Protein AF-A0A3R6KVC3-F1 (afdb_monomer_lite)

Sequence (133 aa):
MIYKNIAFQAAPFFYNLSFDDRITLVGGDSGTGKTVLYEILEDLKLTDEYHAIKLFNYKSENILEDLKKCRNSFVVIDNADILITNDIRKFINFEFSNQYMLFLRNCDGLNVSDKSFKVLKLKDNKITLEEEV

Secondary structure (DSSP, 8-state):
---SEEEEEETTEEEEEE-SSSEEEE---TTSSHHHHHHHHHHHTTSTTTTTEEEE-TT-SSHHHHHHH--S-EEEETTHHHH--HHHHHHHHH--S-EEEE--S--TT----GGGEEEEEEETTEEEEEE--

Foldseek 3Di:
DLDQWDWDDDPPATEIEGADDLAAEAEDDPPLCPVVVLVVLVVVCVDPSQVLEDEEEPVDDPVLVVLVVRFQHEYEYEPCQPVADLSNQVCSQPVRRHGYYYHDDDCPSHPDDQRRYWYWDDDPRYTYTDGDD

Structure (mmCIF, N/CA/C/O backbone):
data_AF-A0A3R6KVC3-F1
#
_entry.id   AF-A0A3R6KVC3-F1
#
loop_
_atom_site.group_PDB
_atom_site.id
_atom_site.type_symbol
_atom_site.label_atom_id
_atom_site.label_alt_id
_atom_site.label_comp_id
_atom_site.label_asym_id
_atom_site.label_entity_id
_atom_site.label_seq_id
_atom_site.pdbx_PDB_ins_code
_atom_site.Cartn_x
_atom_site.Cartn_y
_atom_site.Cartn_z
_atom_site.occupancy
_atom_site.B_iso_or_equiv
_atom_site.auth_seq_id
_atom_site.auth_comp_id
_atom_site.auth_asym_id
_atom_site.auth_atom_id
_atom_site.pdbx_PDB_model_num
ATOM 1 N N . MET A 1 1 ? -11.306 -6.203 2.198 1.00 91.44 1 MET A N 1
ATOM 2 C CA . MET A 1 1 ? -10.335 -5.526 1.313 1.00 91.44 1 MET A CA 1
ATOM 3 C C . MET A 1 1 ? -11.086 -4.542 0.447 1.00 91.44 1 MET A C 1
ATOM 5 O O . MET A 1 1 ? -12.176 -4.888 0.008 1.00 91.44 1 MET A O 1
ATOM 9 N N . ILE A 1 2 ? -10.513 -3.360 0.239 1.00 98.12 2 ILE A N 1
ATOM 10 C CA . ILE A 1 2 ? -11.041 -2.315 -0.644 1.00 98.12 2 ILE A CA 1
ATOM 11 C C . ILE A 1 2 ? -10.731 -2.682 -2.096 1.00 98.12 2 ILE A C 1
ATOM 13 O O . ILE A 1 2 ? -11.646 -2.820 -2.900 1.00 98.12 2 ILE A O 1
ATOM 17 N N . TYR A 1 3 ? -9.466 -2.988 -2.388 1.00 98.25 3 TYR A N 1
ATOM 18 C CA . TYR A 1 3 ? -9.030 -3.508 -3.679 1.00 98.25 3 TYR A CA 1
ATOM 19 C C . TYR A 1 3 ? -8.393 -4.882 -3.496 1.00 98.25 3 TYR A C 1
ATOM 21 O O . TYR A 1 3 ? -7.429 -5.042 -2.749 1.00 98.25 3 TYR A O 1
ATOM 29 N N . LYS A 1 4 ? -8.926 -5.888 -4.197 1.00 97.81 4 LYS A N 1
ATOM 30 C CA . LYS A 1 4 ? -8.233 -7.180 -4.357 1.00 97.81 4 LYS A CA 1
ATOM 31 C C . LYS A 1 4 ? -7.096 -7.083 -5.374 1.00 97.81 4 LYS A C 1
ATOM 33 O O . LYS A 1 4 ? -6.110 -7.803 -5.268 1.00 97.81 4 LYS A O 1
ATOM 38 N N . ASN A 1 5 ? -7.255 -6.203 -6.358 1.00 98.12 5 ASN A N 1
ATOM 39 C CA . ASN A 1 5 ? -6.290 -5.956 -7.414 1.00 98.12 5 ASN A CA 1
ATOM 40 C C . ASN A 1 5 ? -6.380 -4.493 -7.856 1.00 98.12 5 ASN A C 1
ATOM 42 O O . ASN A 1 5 ? -7.485 -3.964 -7.950 1.00 98.12 5 ASN A O 1
ATOM 46 N N . ILE A 1 6 ? -5.238 -3.875 -8.147 1.00 98.31 6 ILE A N 1
ATOM 47 C CA . ILE A 1 6 ? -5.140 -2.587 -8.840 1.00 98.31 6 ILE A CA 1
ATOM 48 C C . ILE A 1 6 ? -4.354 -2.839 -10.125 1.00 98.31 6 ILE A C 1
ATOM 50 O O . ILE A 1 6 ? -3.206 -3.286 -10.069 1.00 98.31 6 ILE A O 1
ATOM 54 N N . ALA A 1 7 ? -4.972 -2.580 -11.277 1.00 98.00 7 ALA A N 1
ATOM 55 C CA . ALA A 1 7 ? -4.346 -2.795 -12.575 1.00 98.00 7 ALA A CA 1
ATOM 56 C C . ALA A 1 7 ? -4.513 -1.577 -13.476 1.00 98.00 7 ALA A C 1
ATOM 58 O O . ALA A 1 7 ? -5.621 -1.087 -13.670 1.00 98.00 7 ALA A O 1
ATOM 59 N N . PHE A 1 8 ? -3.406 -1.094 -14.034 1.00 97.50 8 PHE A N 1
ATOM 60 C CA . PHE A 1 8 ? -3.398 0.111 -14.857 1.00 97.50 8 PHE A CA 1
ATOM 61 C C . PHE A 1 8 ? -2.192 0.144 -15.796 1.00 97.50 8 PHE A C 1
ATOM 63 O O . PHE A 1 8 ? -1.166 -0.501 -15.566 1.00 97.50 8 PHE A O 1
ATOM 70 N N . GLN A 1 9 ? -2.318 0.931 -16.861 1.00 97.00 9 GLN A N 1
ATOM 71 C CA . GLN A 1 9 ? -1.245 1.174 -17.817 1.00 97.00 9 GLN A CA 1
ATOM 72 C C . GLN A 1 9 ? -0.521 2.480 -17.473 1.00 97.00 9 GLN A C 1
ATOM 74 O O . GLN A 1 9 ? -1.143 3.535 -17.414 1.00 97.00 9 GLN A O 1
ATOM 79 N N . ALA A 1 10 ? 0.800 2.413 -17.329 1.00 94.50 10 ALA A N 1
ATOM 80 C CA . ALA A 1 10 ? 1.695 3.563 -17.239 1.00 94.50 10 ALA A CA 1
ATOM 81 C C . ALA A 1 10 ? 2.853 3.334 -18.219 1.00 94.50 10 ALA A C 1
ATOM 83 O O . ALA A 1 10 ? 3.876 2.742 -17.876 1.00 94.50 10 ALA A O 1
ATOM 84 N N . ALA A 1 11 ? 2.635 3.709 -19.485 1.00 93.25 11 ALA A N 1
ATOM 85 C CA . ALA A 1 11 ? 3.488 3.317 -20.606 1.00 93.25 11 ALA A CA 1
ATOM 86 C C . ALA A 1 11 ? 4.987 3.606 -20.353 1.00 93.25 11 ALA A C 1
ATOM 88 O O . ALA A 1 11 ? 5.325 4.703 -19.911 1.00 93.25 11 ALA A O 1
ATOM 89 N N . PRO A 1 12 ? 5.890 2.648 -20.648 1.00 94.88 12 PRO A N 1
ATOM 90 C CA . PRO A 1 12 ? 5.646 1.375 -21.339 1.00 94.88 12 PRO A CA 1
ATOM 91 C C . PRO A 1 12 ? 5.155 0.237 -20.426 1.00 94.88 12 PRO A C 1
ATOM 93 O O . PRO A 1 12 ? 4.929 -0.869 -20.913 1.00 94.88 12 PRO A O 1
ATOM 96 N N . PHE A 1 13 ? 4.989 0.483 -19.127 1.00 97.06 13 PHE A N 1
ATOM 97 C CA . PHE A 1 13 ? 4.726 -0.552 -18.135 1.00 97.06 13 PHE A CA 1
ATOM 98 C C . PHE A 1 13 ? 3.237 -0.792 -17.888 1.00 97.06 13 PHE A C 1
ATOM 100 O O . PHE A 1 13 ? 2.419 0.129 -17.880 1.00 97.06 13 PHE A O 1
ATOM 107 N N . PHE A 1 14 ? 2.895 -2.047 -17.626 1.00 97.94 14 PHE A N 1
ATOM 108 C CA . PHE A 1 14 ? 1.586 -2.440 -17.121 1.00 97.94 14 PHE A CA 1
ATOM 109 C C . PHE A 1 14 ? 1.715 -2.870 -15.661 1.00 97.94 14 PHE A C 1
ATOM 111 O O . PHE A 1 14 ? 2.448 -3.808 -15.353 1.00 97.94 14 PHE A O 1
ATOM 118 N N . TYR A 1 15 ? 1.000 -2.208 -14.760 1.00 98.31 15 TYR A N 1
ATOM 119 C CA . TYR A 1 15 ? 0.970 -2.563 -13.346 1.00 98.31 15 TYR A CA 1
ATOM 120 C C . TYR A 1 15 ? -0.198 -3.510 -13.083 1.00 98.31 15 TYR A C 1
ATOM 122 O O . TYR A 1 15 ? -1.312 -3.272 -13.542 1.00 98.31 15 TYR A O 1
ATOM 130 N N . ASN A 1 16 ? 0.051 -4.579 -12.330 1.00 98.31 16 ASN A N 1
ATOM 131 C CA . ASN A 1 16 ? -0.973 -5.511 -11.869 1.00 98.31 16 ASN A CA 1
ATOM 132 C C . ASN A 1 16 ? -0.646 -5.957 -10.442 1.00 98.31 16 ASN A C 1
ATOM 134 O O . ASN A 1 16 ? 0.087 -6.926 -10.228 1.00 98.31 16 ASN A O 1
ATOM 138 N N . LEU A 1 17 ? -1.158 -5.196 -9.482 1.00 98.38 17 LEU A N 1
ATOM 139 C CA . LEU A 1 17 ? -0.846 -5.306 -8.065 1.00 98.38 17 LEU A CA 1
ATOM 140 C C . LEU A 1 17 ? -1.977 -6.060 -7.371 1.00 98.38 17 LEU A C 1
ATOM 142 O O . LEU A 1 17 ? -3.069 -5.519 -7.207 1.00 98.38 17 LEU A O 1
ATOM 146 N N . SER A 1 18 ? -1.719 -7.304 -6.978 1.00 98.06 18 SER A N 1
ATOM 147 C CA . SER A 1 18 ? -2.688 -8.142 -6.271 1.00 98.06 18 SER A CA 1
ATOM 148 C C . SER A 1 18 ? -2.372 -8.188 -4.778 1.00 98.06 18 SER A C 1
ATOM 150 O O . SER A 1 18 ? -1.205 -8.229 -4.387 1.00 98.06 18 SER A O 1
ATOM 152 N N . PHE A 1 19 ? -3.420 -8.179 -3.956 1.00 98.12 19 PHE A N 1
ATOM 153 C CA . PHE A 1 19 ? -3.314 -8.126 -2.501 1.00 98.12 19 PHE A CA 1
ATOM 154 C C . PHE A 1 19 ? -4.003 -9.339 -1.878 1.00 98.12 19 PHE A C 1
ATOM 156 O O . PHE A 1 19 ? -5.156 -9.634 -2.198 1.00 98.12 19 PHE A O 1
ATOM 163 N N . ASP A 1 20 ? -3.301 -10.014 -0.972 1.00 97.06 20 ASP A N 1
ATOM 164 C CA . ASP A 1 20 ? -3.824 -11.169 -0.234 1.00 97.06 20 ASP A CA 1
ATOM 165 C C . ASP A 1 20 ? -4.348 -10.765 1.148 1.00 97.06 20 ASP A C 1
ATOM 167 O O . ASP A 1 20 ? -5.403 -11.230 1.585 1.00 97.06 20 ASP A O 1
ATOM 171 N N . ASP A 1 21 ? -3.640 -9.837 1.796 1.00 97.19 21 ASP A N 1
ATOM 172 C CA . ASP A 1 21 ? -3.926 -9.357 3.141 1.00 97.19 21 ASP A CA 1
ATOM 173 C C . ASP A 1 21 ? -4.370 -7.892 3.161 1.00 97.19 21 ASP A C 1
ATOM 175 O O . ASP A 1 21 ? -4.096 -7.088 2.267 1.00 97.19 21 ASP A O 1
ATOM 179 N N . ARG A 1 22 ? -5.042 -7.513 4.256 1.00 97.31 22 ARG A N 1
ATOM 180 C CA . ARG A 1 22 ? -5.438 -6.121 4.514 1.00 97.31 22 ARG A CA 1
ATOM 181 C C . ARG A 1 22 ? -4.230 -5.196 4.656 1.00 97.31 22 ARG A C 1
ATOM 183 O O . ARG A 1 22 ? -4.352 -4.024 4.322 1.00 97.31 22 ARG A O 1
ATOM 190 N N . ILE A 1 23 ? -3.116 -5.696 5.181 1.00 98.00 23 ILE A N 1
ATOM 191 C CA . ILE A 1 23 ? -1.862 -4.958 5.323 1.00 98.00 23 ILE A CA 1
ATOM 192 C C . ILE A 1 23 ? -0.868 -5.614 4.373 1.00 98.00 23 ILE A C 1
ATOM 194 O O . ILE A 1 23 ? -0.594 -6.799 4.494 1.00 98.00 23 ILE A O 1
ATOM 198 N N . THR A 1 24 ? -0.358 -4.854 3.414 1.00 97.94 24 THR A N 1
ATOM 199 C CA . THR A 1 24 ? 0.698 -5.288 2.499 1.00 97.94 24 THR A CA 1
ATOM 200 C C . THR A 1 24 ? 1.940 -4.456 2.767 1.00 97.94 24 THR A C 1
ATOM 202 O O . THR A 1 24 ? 1.888 -3.228 2.729 1.00 97.94 24 THR A O 1
ATOM 205 N N . LEU A 1 25 ? 3.049 -5.118 3.060 1.00 97.00 25 LEU A N 1
ATOM 206 C CA . LEU A 1 25 ? 4.352 -4.513 3.275 1.00 97.00 25 LEU A CA 1
ATOM 207 C C . LEU A 1 25 ? 5.155 -4.679 1.994 1.00 97.00 25 LEU A C 1
ATOM 209 O O . LEU A 1 25 ? 5.387 -5.803 1.558 1.00 97.00 25 LEU A O 1
ATOM 213 N N . VAL A 1 26 ? 5.541 -3.569 1.371 1.00 96.44 26 VAL A N 1
ATOM 214 C CA . VAL A 1 26 ? 6.335 -3.599 0.142 1.00 96.44 26 VAL A CA 1
ATOM 215 C C . VAL A 1 26 ? 7.782 -3.267 0.472 1.00 96.44 26 VAL A C 1
ATOM 217 O O . VAL A 1 26 ? 8.138 -2.101 0.667 1.00 96.44 26 VAL A O 1
ATOM 220 N N . GLY A 1 27 ? 8.598 -4.315 0.532 1.00 92.31 27 GLY A N 1
ATOM 221 C CA . GLY A 1 27 ? 10.017 -4.253 0.847 1.00 92.31 27 GLY A CA 1
ATOM 222 C C . GLY A 1 27 ? 10.909 -3.899 -0.350 1.00 92.31 27 GLY A C 1
ATOM 223 O O . GLY A 1 27 ? 10.515 -3.239 -1.322 1.00 92.31 27 GLY A O 1
ATOM 224 N N . GLY A 1 28 ? 12.164 -4.334 -0.273 1.00 86.56 28 GLY A N 1
ATOM 225 C CA . GLY A 1 28 ? 13.169 -4.186 -1.327 1.00 86.56 28 GLY A CA 1
ATOM 226 C C . GLY A 1 28 ? 14.071 -2.952 -1.219 1.00 86.56 28 GLY A C 1
ATOM 227 O O . GLY A 1 28 ? 13.809 -1.981 -0.494 1.00 86.56 28 GLY A O 1
ATOM 228 N N . ASP A 1 29 ? 15.151 -2.989 -1.992 1.00 83.88 29 ASP A N 1
ATOM 229 C CA . ASP A 1 29 ? 16.203 -1.976 -1.995 1.00 83.88 29 ASP A CA 1
ATOM 230 C C . ASP A 1 29 ? 15.744 -0.600 -2.502 1.00 83.88 29 ASP A C 1
ATOM 232 O O . ASP A 1 29 ? 14.602 -0.389 -2.933 1.00 83.88 29 ASP A O 1
ATOM 236 N N . SER A 1 30 ? 16.646 0.376 -2.400 1.00 78.31 30 SER A N 1
ATOM 237 C CA . SER A 1 30 ? 16.463 1.664 -3.066 1.00 78.31 30 SER A CA 1
ATOM 238 C C . SER A 1 30 ? 16.454 1.464 -4.585 1.00 78.31 30 SER A C 1
ATOM 240 O O . SER A 1 30 ? 17.161 0.606 -5.108 1.00 78.31 30 SER A O 1
ATOM 242 N N . GLY A 1 31 ? 15.646 2.248 -5.300 1.00 81.75 31 GLY A N 1
ATOM 243 C CA . GLY A 1 31 ? 15.578 2.189 -6.764 1.00 81.75 31 GLY A CA 1
ATOM 244 C C . GLY A 1 31 ? 14.692 1.082 -7.351 1.00 81.75 31 GLY A C 1
ATOM 245 O O . GLY A 1 31 ? 14.655 0.935 -8.566 1.00 81.75 31 GLY A O 1
ATOM 246 N N . THR A 1 32 ? 13.913 0.345 -6.551 1.00 88.44 32 THR A N 1
ATOM 247 C CA . THR A 1 32 ? 13.001 -0.707 -7.064 1.00 88.44 32 THR A CA 1
ATOM 248 C C . THR A 1 32 ? 11.676 -0.177 -7.639 1.00 88.44 32 THR A C 1
ATOM 250 O O . THR A 1 32 ? 10.745 -0.949 -7.847 1.00 88.44 32 THR A O 1
ATOM 253 N N . GLY A 1 33 ? 11.535 1.139 -7.835 1.00 91.44 33 GLY A N 1
ATOM 254 C CA . GLY A 1 33 ? 10.327 1.750 -8.412 1.00 91.44 33 GLY A CA 1
ATOM 255 C C . GLY A 1 33 ? 9.176 2.030 -7.435 1.00 91.44 33 GLY A C 1
ATOM 256 O O . GLY A 1 33 ? 8.097 2.409 -7.881 1.00 91.44 33 GLY A O 1
ATOM 257 N N . LYS A 1 34 ? 9.386 1.900 -6.115 1.00 93.62 34 LYS A N 1
ATOM 258 C CA . LYS A 1 34 ? 8.370 2.221 -5.088 1.00 93.62 34 LYS A CA 1
ATOM 259 C C . LYS A 1 34 ? 7.889 3.675 -5.173 1.00 93.62 34 LYS A C 1
ATOM 261 O O . LYS A 1 34 ? 6.690 3.914 -5.247 1.00 93.62 34 LYS A O 1
ATOM 266 N N . THR A 1 35 ? 8.814 4.634 -5.242 1.00 91.38 35 THR A N 1
ATOM 267 C CA . THR A 1 35 ? 8.481 6.064 -5.372 1.00 91.38 35 THR A CA 1
ATOM 268 C C . THR A 1 35 ? 7.703 6.354 -6.654 1.00 91.38 35 THR A C 1
ATOM 270 O O . THR A 1 35 ? 6.683 7.025 -6.598 1.00 91.38 35 THR A O 1
ATOM 273 N N . VAL A 1 36 ? 8.110 5.759 -7.780 1.00 94.00 36 VAL A N 1
ATOM 274 C CA . VAL A 1 36 ? 7.390 5.892 -9.059 1.00 94.00 36 VAL A CA 1
ATOM 275 C C . VAL A 1 36 ? 5.967 5.339 -8.945 1.00 94.00 36 VAL A C 1
ATOM 277 O O . VAL A 1 36 ? 5.022 5.969 -9.404 1.00 94.00 36 VAL A O 1
ATOM 280 N N . LEU A 1 37 ? 5.784 4.184 -8.292 1.00 96.88 37 LEU A N 1
ATOM 281 C CA . LEU A 1 37 ? 4.447 3.653 -8.028 1.00 96.88 37 LEU A CA 1
ATOM 282 C C . LEU A 1 37 ? 3.615 4.621 -7.171 1.00 96.88 37 LEU A C 1
ATOM 284 O O . LEU A 1 37 ? 2.454 4.849 -7.490 1.00 96.88 37 LEU A O 1
ATOM 288 N N . TYR A 1 38 ? 4.188 5.197 -6.111 1.00 96.62 38 TYR A N 1
ATOM 289 C CA . TYR A 1 38 ? 3.485 6.182 -5.282 1.00 96.62 38 TYR A CA 1
ATOM 290 C C . TYR A 1 38 ? 3.029 7.396 -6.098 1.00 96.62 38 TYR A C 1
ATOM 292 O O . TYR A 1 38 ? 1.875 7.797 -5.984 1.00 96.62 38 TYR A O 1
ATOM 300 N N . GLU A 1 39 ? 3.908 7.943 -6.940 1.00 95.19 39 GLU A N 1
ATOM 301 C CA . GLU A 1 39 ? 3.600 9.078 -7.816 1.00 95.19 39 GLU A CA 1
ATOM 302 C C . GLU A 1 39 ? 2.453 8.749 -8.778 1.00 95.19 39 GLU A C 1
ATOM 304 O O . GLU A 1 39 ? 1.498 9.511 -8.873 1.00 95.19 39 GLU A O 1
ATOM 309 N N . ILE A 1 40 ? 2.461 7.571 -9.412 1.00 96.94 40 ILE A N 1
ATOM 310 C CA . ILE A 1 40 ? 1.362 7.168 -10.303 1.00 96.94 40 ILE A CA 1
ATOM 311 C C . ILE A 1 40 ? 0.041 7.001 -9.533 1.00 96.94 40 ILE A C 1
ATOM 313 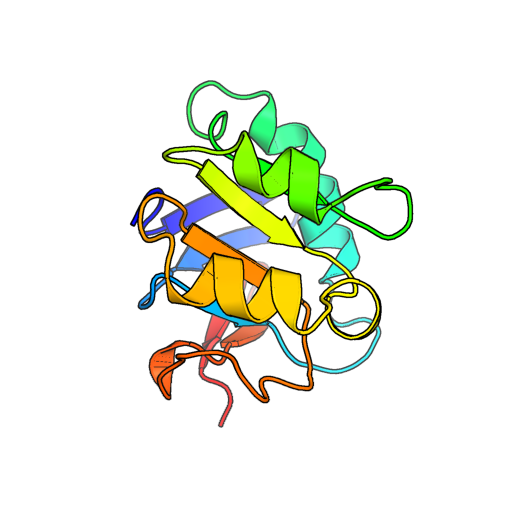O O . ILE A 1 40 ? -1.036 7.316 -10.045 1.00 96.94 40 ILE A O 1
ATOM 317 N N . LEU A 1 41 ? 0.091 6.538 -8.280 1.00 97.81 41 LEU A N 1
ATOM 318 C CA . LEU A 1 41 ? -1.104 6.448 -7.439 1.00 97.81 41 LEU A CA 1
ATOM 319 C C . LEU A 1 41 ? -1.689 7.834 -7.106 1.00 97.81 41 LEU A C 1
ATOM 321 O O . LEU A 1 41 ? -2.891 7.916 -6.830 1.00 97.81 41 LEU A O 1
ATOM 325 N N . GLU A 1 42 ? -0.893 8.916 -7.151 1.00 96.94 42 GLU A N 1
ATOM 326 C CA . GLU A 1 42 ? -1.399 10.290 -6.995 1.00 96.94 42 GLU A CA 1
ATOM 327 C C . GLU A 1 42 ? -2.344 10.695 -8.126 1.00 96.94 42 GLU A C 1
ATOM 329 O O . GLU A 1 42 ? -3.301 11.425 -7.863 1.00 96.94 42 GLU A O 1
ATOM 334 N N . ASP A 1 43 ? -2.127 10.178 -9.334 1.00 96.50 43 ASP A N 1
ATOM 335 C CA . ASP A 1 43 ? -3.023 10.385 -10.469 1.00 96.50 43 ASP A CA 1
ATOM 336 C C . ASP A 1 43 ? -4.200 9.406 -10.421 1.00 96.50 43 ASP A C 1
ATOM 338 O O . ASP A 1 43 ? -5.356 9.799 -10.592 1.00 96.50 43 ASP A O 1
ATOM 342 N N . LEU A 1 44 ? -3.941 8.126 -10.119 1.00 97.25 44 LEU A N 1
ATOM 343 C CA . LEU A 1 44 ? -4.989 7.100 -10.095 1.00 97.25 44 LEU A CA 1
ATOM 344 C C . LEU A 1 44 ? -6.092 7.413 -9.089 1.00 97.25 44 LEU A C 1
ATOM 346 O O . LEU A 1 44 ? -7.264 7.210 -9.402 1.00 97.25 44 LEU A O 1
ATOM 350 N N . LYS A 1 45 ? -5.758 7.962 -7.914 1.00 97.38 45 LYS A N 1
ATOM 351 C CA . LYS A 1 45 ? -6.764 8.333 -6.902 1.00 97.38 45 LYS A CA 1
ATOM 352 C C . LYS A 1 45 ? -7.778 9.381 -7.390 1.00 97.38 45 LYS A C 1
ATOM 354 O O . LYS A 1 45 ? -8.765 9.613 -6.700 1.00 97.38 45 LYS A O 1
ATOM 359 N N . LEU A 1 46 ? -7.523 10.056 -8.514 1.00 97.31 46 LEU A N 1
ATOM 360 C CA . LEU A 1 46 ? -8.442 11.028 -9.117 1.00 97.31 46 LEU A CA 1
ATOM 361 C C . LEU A 1 46 ? -9.494 10.367 -10.018 1.00 97.31 46 LEU A C 1
ATOM 363 O O . LEU A 1 46 ? -10.434 11.031 -10.446 1.00 97.31 46 LEU A O 1
ATOM 367 N N . THR A 1 47 ? -9.343 9.076 -10.315 1.00 96.75 47 THR A N 1
ATOM 368 C CA . THR A 1 47 ? -10.312 8.294 -11.091 1.00 96.75 47 THR A CA 1
ATOM 369 C C . THR A 1 47 ? -11.432 7.757 -10.202 1.00 96.75 47 THR A C 1
ATOM 371 O O . THR A 1 47 ? -11.210 7.457 -9.028 1.00 96.75 47 THR A O 1
ATOM 374 N N . ASP A 1 48 ? -12.620 7.552 -10.774 1.00 95.88 48 ASP A N 1
ATOM 375 C CA . ASP A 1 48 ? -13.754 6.958 -10.051 1.00 95.88 48 ASP A CA 1
ATOM 376 C C . ASP A 1 48 ? -13.448 5.539 -9.552 1.00 95.88 48 ASP A C 1
ATOM 378 O O . ASP A 1 48 ? -13.890 5.150 -8.472 1.00 95.88 48 ASP A O 1
ATOM 382 N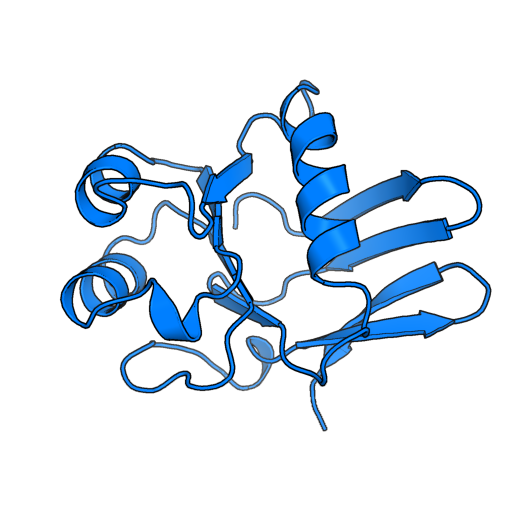 N . GLU A 1 49 ? -12.664 4.764 -10.303 1.00 97.06 49 GLU A N 1
ATOM 383 C CA . GLU A 1 49 ? -12.310 3.389 -9.936 1.00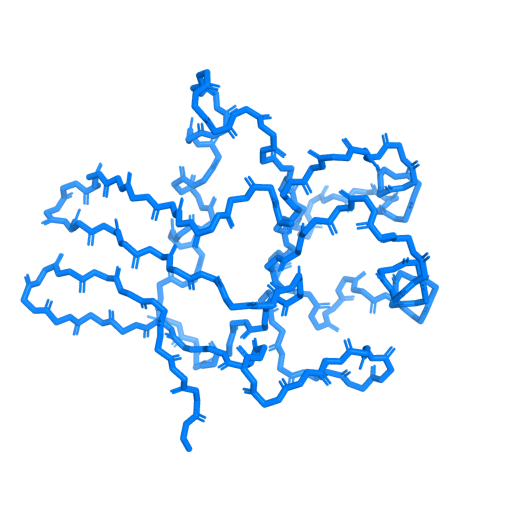 97.06 49 GLU A CA 1
ATOM 384 C C . GLU A 1 49 ? -11.417 3.341 -8.691 1.00 97.06 49 GLU A C 1
ATOM 386 O O . GLU A 1 49 ? -11.604 2.482 -7.830 1.00 97.06 49 GLU A O 1
ATOM 391 N N . TYR A 1 50 ? -10.486 4.293 -8.566 1.00 97.81 50 TYR A N 1
ATOM 392 C CA . TYR A 1 50 ? -9.452 4.273 -7.533 1.00 97.81 50 TYR A CA 1
ATOM 393 C C . TYR A 1 50 ? -9.566 5.407 -6.495 1.00 97.81 50 TYR A C 1
ATOM 395 O O . TYR A 1 50 ? -8.656 5.613 -5.690 1.00 97.81 50 TYR A O 1
ATOM 403 N N . HIS A 1 51 ? -10.704 6.105 -6.422 1.00 96.94 51 HIS A N 1
ATOM 404 C CA . HIS A 1 51 ? -10.924 7.258 -5.528 1.00 96.94 51 HIS A CA 1
ATOM 405 C C . HIS A 1 51 ? -10.761 6.968 -4.020 1.00 96.94 51 HIS A C 1
ATOM 407 O O . HIS A 1 51 ? -10.527 7.883 -3.219 1.00 96.94 51 HIS A O 1
ATOM 413 N N . ALA A 1 52 ? -10.873 5.699 -3.603 1.00 98.25 52 ALA A N 1
ATOM 414 C CA . ALA A 1 52 ? -10.672 5.298 -2.208 1.00 98.25 52 ALA A CA 1
ATOM 415 C C . ALA A 1 52 ? -9.191 5.296 -1.778 1.00 98.25 52 ALA A C 1
ATOM 417 O O . ALA A 1 52 ? -8.896 5.074 -0.600 1.00 98.25 52 ALA A O 1
ATOM 418 N N . ILE A 1 53 ? -8.252 5.541 -2.701 1.00 98.69 53 ILE A N 1
ATOM 419 C CA . ILE A 1 53 ? -6.827 5.651 -2.388 1.00 98.69 53 ILE A CA 1
ATOM 420 C C . ILE A 1 53 ? -6.564 6.918 -1.556 1.00 98.69 53 ILE A C 1
ATOM 422 O O . ILE A 1 53 ? -6.971 8.027 -1.913 1.00 98.69 53 ILE A O 1
ATOM 426 N N . LYS A 1 54 ? -5.847 6.759 -0.440 1.00 98.31 54 LYS A N 1
ATOM 427 C CA . LYS A 1 54 ? -5.329 7.846 0.405 1.00 98.31 54 LYS A CA 1
ATOM 428 C C . LYS A 1 54 ? -3.823 7.687 0.539 1.00 98.31 54 LYS A C 1
ATOM 430 O O . LYS A 1 54 ? -3.351 6.600 0.847 1.00 98.31 54 LYS A O 1
ATOM 435 N N . LEU A 1 55 ? -3.082 8.758 0.290 1.00 98.19 55 LEU A N 1
ATOM 436 C CA . LEU A 1 55 ? -1.628 8.719 0.163 1.00 98.19 55 LEU A CA 1
ATOM 437 C C . LEU A 1 55 ? -0.987 9.585 1.243 1.00 98.19 55 LEU A C 1
ATOM 439 O O . LEU A 1 55 ? -1.401 10.731 1.430 1.00 98.19 55 LEU A O 1
ATOM 443 N N . PHE A 1 56 ? 0.007 9.027 1.927 1.00 97.69 56 PHE A N 1
ATOM 444 C CA . PHE A 1 56 ? 0.798 9.703 2.947 1.00 97.69 56 PHE A CA 1
ATOM 445 C C . PHE A 1 56 ? 2.292 9.521 2.666 1.00 97.69 56 PHE A C 1
ATOM 447 O O . PHE A 1 56 ? 2.742 8.423 2.339 1.00 97.69 56 PHE A O 1
ATOM 454 N N . ASN A 1 57 ? 3.066 10.590 2.827 1.00 95.56 57 ASN A N 1
ATOM 455 C CA . ASN A 1 57 ? 4.521 10.583 2.687 1.00 95.56 57 ASN A CA 1
ATOM 456 C C . ASN A 1 57 ? 5.149 11.582 3.673 1.00 95.56 57 ASN A C 1
ATOM 458 O O . ASN A 1 57 ? 4.480 12.096 4.565 1.00 95.56 57 ASN A O 1
ATOM 462 N N . TYR A 1 58 ? 6.438 11.883 3.518 1.00 92.56 58 TYR A N 1
ATOM 463 C CA . TYR A 1 58 ? 7.169 12.785 4.415 1.00 92.56 58 TYR A CA 1
ATOM 464 C C . TYR A 1 58 ? 6.627 14.225 4.470 1.00 92.56 58 TYR A C 1
ATOM 466 O O . TYR A 1 58 ? 6.972 14.964 5.388 1.00 92.56 58 TYR A O 1
ATOM 474 N N . LYS A 1 59 ? 5.806 14.641 3.496 1.00 92.94 59 LYS A N 1
ATOM 475 C CA . LYS A 1 59 ? 5.130 15.947 3.495 1.00 92.94 59 LYS A CA 1
ATOM 476 C C . LYS A 1 59 ? 3.817 15.922 4.282 1.00 92.94 59 LYS A C 1
ATOM 478 O O . LYS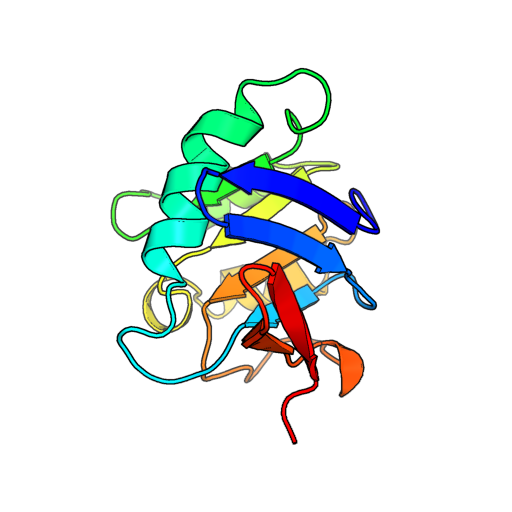 A 1 59 ? 3.212 16.970 4.477 1.00 92.94 59 LYS A O 1
ATOM 483 N N . SER A 1 60 ? 3.340 14.744 4.682 1.00 93.56 60 SER A N 1
ATOM 484 C CA . SER A 1 60 ? 2.103 14.592 5.439 1.00 93.56 60 SER A CA 1
ATOM 485 C C . SER A 1 60 ? 2.319 14.966 6.900 1.00 93.56 60 SER A C 1
ATOM 487 O O . SER A 1 60 ? 3.051 14.302 7.632 1.00 93.56 60 SER A O 1
ATOM 489 N N . GLU A 1 61 ? 1.630 16.011 7.339 1.00 90.88 61 GLU A N 1
ATOM 490 C CA . GLU A 1 61 ? 1.585 16.410 8.741 1.00 90.88 61 GLU A CA 1
ATOM 491 C C . GLU A 1 61 ? 0.467 15.655 9.474 1.00 90.88 61 GLU A C 1
ATOM 493 O O . GLU A 1 61 ? -0.564 15.338 8.892 1.00 90.88 61 GLU A O 1
ATOM 498 N N . ASN A 1 62 ? 0.648 15.373 10.769 1.00 93.12 62 ASN A N 1
ATOM 499 C CA . ASN A 1 62 ? -0.392 14.794 11.636 1.00 93.12 62 ASN A CA 1
ATOM 500 C C . ASN A 1 62 ? -1.041 13.488 11.119 1.00 93.12 62 ASN A C 1
ATOM 502 O O . ASN A 1 62 ? -2.238 13.268 11.313 1.00 93.12 62 ASN A O 1
ATOM 506 N N . ILE A 1 63 ? -0.245 12.585 10.527 1.00 95.94 63 ILE A N 1
ATOM 507 C CA . ILE A 1 63 ? -0.697 11.328 9.892 1.00 95.94 63 ILE A CA 1
ATOM 508 C C . ILE A 1 63 ? -1.720 10.554 10.737 1.00 95.94 63 ILE A C 1
ATOM 510 O O . ILE A 1 63 ? -2.722 10.085 10.207 1.00 95.94 63 ILE A O 1
ATOM 514 N N . LEU A 1 64 ? -1.510 10.428 12.053 1.00 96.88 64 LEU A N 1
ATOM 515 C CA . LEU A 1 64 ? -2.437 9.701 12.928 1.00 96.88 64 LEU A CA 1
ATOM 516 C C . LEU A 1 64 ? -3.857 10.290 12.909 1.00 96.88 64 LEU A C 1
ATOM 518 O O . LEU A 1 64 ? -4.832 9.542 12.854 1.00 96.88 64 LEU A O 1
ATOM 522 N N . GLU A 1 65 ? -3.988 11.615 12.954 1.00 97.38 65 GLU A N 1
ATOM 523 C CA . GLU A 1 65 ? -5.298 12.272 12.958 1.00 97.38 65 GLU A CA 1
ATOM 524 C C . GLU A 1 65 ? -5.995 12.148 11.603 1.00 97.38 65 GLU A C 1
ATOM 526 O O . GLU A 1 65 ? -7.211 11.962 11.542 1.00 97.38 65 GLU A O 1
ATOM 531 N N . ASP A 1 66 ? -5.241 12.165 10.509 1.00 97.19 66 ASP A N 1
ATOM 532 C CA . ASP A 1 66 ? -5.803 11.960 9.176 1.00 97.19 66 ASP A CA 1
ATOM 533 C C . ASP A 1 66 ? -6.175 10.496 8.916 1.00 97.19 66 ASP A C 1
ATOM 535 O O . ASP A 1 66 ? -7.232 10.213 8.344 1.00 97.19 66 ASP A O 1
ATOM 539 N N . LEU A 1 67 ? -5.394 9.545 9.433 1.00 97.31 67 LEU A N 1
ATOM 540 C CA . LEU A 1 67 ? -5.758 8.127 9.443 1.00 97.31 67 LEU A CA 1
ATOM 541 C C . LEU A 1 67 ? -7.048 7.881 10.230 1.00 97.31 67 LEU A C 1
ATOM 543 O O . LEU A 1 67 ? -7.909 7.130 9.769 1.00 97.31 67 LEU A O 1
ATOM 547 N N . LYS A 1 68 ? -7.242 8.554 11.372 1.00 97.19 68 LYS A N 1
ATOM 548 C CA . LYS A 1 68 ? -8.487 8.468 12.154 1.00 97.19 68 LYS A CA 1
ATOM 549 C C . LYS A 1 68 ? -9.715 8.951 11.387 1.00 97.19 68 LYS A C 1
ATOM 551 O O . LYS A 1 68 ? -10.809 8.476 11.693 1.00 97.19 68 LYS A O 1
ATOM 556 N N . LYS A 1 69 ? -9.562 9.831 10.393 1.00 96.94 69 LYS A N 1
ATOM 557 C CA . LYS A 1 69 ? -10.652 10.287 9.508 1.00 96.94 69 LYS A CA 1
ATOM 558 C C . LYS A 1 69 ? -10.903 9.334 8.336 1.00 96.94 69 LYS A C 1
ATOM 560 O O . LYS A 1 69 ? -11.986 9.355 7.759 1.00 96.94 69 LYS A O 1
ATOM 565 N N . CYS A 1 70 ? -9.932 8.495 7.977 1.00 96.81 70 CYS A N 1
ATOM 566 C CA . CYS A 1 70 ? -10.070 7.535 6.885 1.00 96.81 70 CYS A CA 1
ATOM 567 C C . CYS A 1 70 ? -10.990 6.375 7.284 1.00 96.81 70 CYS A C 1
ATOM 569 O O . CYS A 1 70 ? -10.775 5.726 8.311 1.00 96.81 70 CYS A O 1
ATOM 571 N N . ARG A 1 71 ? -11.987 6.078 6.451 1.00 96.56 71 ARG A N 1
ATOM 572 C CA . ARG A 1 71 ? -12.840 4.888 6.555 1.00 96.56 71 ARG A CA 1
ATOM 573 C C . ARG A 1 71 ? -13.041 4.304 5.170 1.00 96.56 71 ARG A C 1
ATOM 575 O O . ARG A 1 71 ? -13.254 5.057 4.225 1.00 96.56 71 ARG A O 1
ATOM 582 N N . ASN A 1 72 ? -13.019 2.975 5.079 1.00 97.88 72 ASN A N 1
ATOM 583 C CA . ASN A 1 72 ? -13.151 2.239 3.820 1.00 97.88 72 ASN A CA 1
ATOM 584 C C . ASN A 1 72 ? -12.132 2.689 2.751 1.00 97.88 72 ASN A C 1
ATOM 586 O O . ASN A 1 72 ? -12.437 2.699 1.561 1.00 97.88 72 ASN A O 1
ATOM 590 N N . SER A 1 73 ? -10.928 3.076 3.181 1.00 98.50 73 SER A N 1
ATOM 591 C CA . SER A 1 73 ? -9.872 3.599 2.312 1.00 98.50 73 SER A CA 1
ATOM 592 C C . SER A 1 73 ? -8.800 2.551 2.017 1.00 98.50 73 SER A C 1
ATOM 594 O O . SER A 1 73 ? -8.498 1.697 2.856 1.00 98.50 73 SER A O 1
ATOM 596 N N . PHE A 1 74 ? -8.162 2.672 0.853 1.00 98.75 74 PHE A N 1
ATOM 597 C CA . PHE A 1 74 ? -6.874 2.043 0.567 1.00 98.75 74 PHE A CA 1
ATOM 598 C C . PHE A 1 74 ? -5.756 3.044 0.868 1.00 98.75 74 PHE A C 1
ATOM 600 O O . PHE A 1 74 ? -5.531 3.991 0.120 1.00 98.75 74 PHE A O 1
ATOM 607 N N . VAL A 1 75 ? -5.092 2.881 2.004 1.00 98.69 75 VAL A N 1
ATOM 608 C CA . VAL A 1 75 ? -4.082 3.810 2.505 1.00 98.69 75 VAL A CA 1
ATOM 609 C C . VAL A 1 75 ? -2.695 3.351 2.071 1.00 98.69 75 VAL A C 1
ATOM 611 O O . VAL A 1 75 ? -2.279 2.239 2.388 1.00 98.69 75 VAL A O 1
ATOM 614 N N . VAL A 1 76 ? -1.955 4.222 1.394 1.00 98.50 76 VAL A N 1
ATOM 615 C CA . VAL A 1 76 ? -0.552 3.995 1.042 1.00 98.50 76 VAL A CA 1
ATOM 616 C C . VAL A 1 76 ? 0.323 4.949 1.833 1.00 98.50 76 VAL A C 1
ATOM 618 O O . VAL A 1 76 ? 0.072 6.154 1.833 1.00 98.50 76 VAL A O 1
ATOM 621 N N . ILE A 1 77 ? 1.337 4.412 2.510 1.00 97.38 77 ILE A N 1
ATOM 622 C CA . ILE A 1 77 ? 2.311 5.208 3.263 1.00 97.38 77 ILE A CA 1
ATOM 623 C C . ILE A 1 77 ? 3.700 4.946 2.681 1.00 97.38 77 ILE A C 1
ATOM 625 O O . ILE A 1 77 ? 4.230 3.840 2.809 1.00 97.38 77 ILE A O 1
ATOM 629 N N . ASP A 1 78 ? 4.270 5.959 2.032 1.00 95.50 78 ASP A N 1
ATOM 630 C CA . ASP A 1 78 ? 5.653 5.943 1.552 1.00 95.50 78 ASP A CA 1
ATOM 631 C C . ASP A 1 78 ? 6.632 6.222 2.699 1.00 95.50 78 ASP A C 1
ATOM 633 O O . ASP A 1 78 ? 6.310 6.967 3.623 1.00 95.50 78 ASP A O 1
ATOM 637 N N . ASN A 1 79 ? 7.832 5.636 2.643 1.00 91.81 79 ASN A N 1
ATOM 638 C CA . ASN A 1 79 ? 8.852 5.739 3.695 1.00 91.81 79 ASN A CA 1
ATOM 639 C C . ASN A 1 79 ? 8.289 5.468 5.106 1.00 91.81 79 ASN A C 1
ATOM 641 O O . ASN A 1 79 ? 8.611 6.156 6.082 1.00 91.81 79 ASN A O 1
ATOM 645 N N . ALA A 1 80 ? 7.427 4.455 5.218 1.00 94.12 80 ALA A N 1
ATOM 646 C CA . ALA A 1 80 ? 6.668 4.165 6.426 1.00 94.12 80 ALA A CA 1
ATOM 647 C C . ALA A 1 80 ? 7.570 3.859 7.631 1.00 94.12 80 ALA A C 1
ATOM 649 O O . ALA A 1 80 ? 7.163 4.145 8.751 1.00 94.12 80 ALA A O 1
ATOM 650 N N . ASP A 1 81 ? 8.800 3.373 7.418 1.00 90.75 81 ASP A N 1
ATOM 651 C CA . ASP A 1 81 ? 9.783 3.129 8.488 1.00 90.75 81 ASP A CA 1
ATOM 652 C C . ASP A 1 81 ? 10.020 4.364 9.368 1.00 90.75 81 ASP A C 1
ATOM 654 O O . ASP A 1 81 ? 10.252 4.236 10.568 1.00 90.75 81 ASP A O 1
ATOM 658 N N . ILE A 1 82 ? 9.940 5.556 8.773 1.00 90.94 82 ILE A N 1
ATOM 659 C CA . ILE A 1 82 ? 10.161 6.833 9.457 1.00 90.94 82 ILE A CA 1
ATOM 660 C C . ILE A 1 82 ? 8.839 7.403 9.984 1.00 90.94 82 ILE A C 1
ATOM 662 O O . ILE A 1 82 ? 8.803 8.024 11.044 1.00 90.94 82 ILE A O 1
ATOM 666 N N . LEU A 1 83 ? 7.750 7.214 9.236 1.00 94.06 83 LEU A N 1
ATOM 667 C CA . LEU A 1 83 ? 6.493 7.926 9.468 1.00 94.06 83 LEU A CA 1
ATOM 668 C C . LEU A 1 83 ? 5.551 7.235 10.455 1.00 94.06 83 LEU A C 1
ATOM 670 O O . LEU A 1 83 ? 4.742 7.912 11.093 1.00 94.06 83 LEU A O 1
ATOM 674 N N . ILE A 1 84 ? 5.609 5.905 10.585 1.00 95.25 84 ILE A N 1
ATOM 675 C CA . ILE A 1 84 ? 4.659 5.173 11.430 1.00 95.25 84 ILE A CA 1
ATOM 676 C C . ILE A 1 84 ? 5.196 5.008 12.855 1.00 95.25 84 ILE A C 1
ATOM 678 O O . ILE A 1 84 ? 6.123 4.249 13.139 1.00 95.25 84 ILE A O 1
ATOM 682 N N . THR A 1 85 ? 4.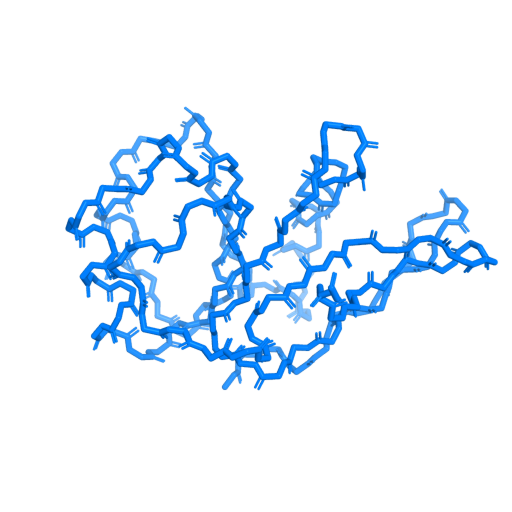563 5.710 13.789 1.00 95.69 85 THR A N 1
ATOM 683 C CA . THR A 1 85 ? 4.810 5.568 15.227 1.00 95.69 85 THR A CA 1
ATOM 684 C C . THR A 1 85 ? 4.084 4.348 15.801 1.00 95.69 85 THR A C 1
ATOM 686 O O . THR A 1 85 ? 3.224 3.750 15.150 1.00 95.69 85 THR A O 1
ATOM 689 N N . ASN A 1 86 ? 4.366 3.999 17.060 1.00 96.38 86 ASN A N 1
ATOM 690 C CA . ASN A 1 86 ? 3.649 2.929 17.768 1.00 96.38 86 ASN A CA 1
ATOM 691 C C . ASN A 1 86 ? 2.130 3.165 17.827 1.00 96.38 86 ASN A C 1
ATOM 693 O O . ASN A 1 86 ? 1.360 2.213 17.710 1.00 96.38 86 ASN A O 1
ATOM 697 N N . ASP A 1 87 ? 1.688 4.419 17.945 1.00 97.56 87 ASP A N 1
ATOM 698 C CA . ASP A 1 87 ? 0.260 4.755 17.939 1.00 97.56 87 ASP A CA 1
ATOM 699 C C . ASP A 1 87 ? -0.375 4.540 16.564 1.00 97.56 87 ASP A C 1
ATOM 701 O O . ASP A 1 87 ? -1.494 4.033 16.472 1.00 97.56 87 ASP A O 1
ATOM 705 N N . ILE A 1 88 ? 0.351 4.858 15.487 1.00 97.75 88 ILE A N 1
ATOM 706 C CA . ILE A 1 88 ? -0.096 4.576 14.118 1.00 97.75 88 ILE A CA 1
ATOM 707 C C . ILE A 1 88 ? -0.164 3.063 13.887 1.00 97.75 88 ILE A C 1
ATOM 709 O O . ILE A 1 88 ? -1.176 2.576 13.387 1.00 97.75 88 ILE A O 1
ATOM 713 N N . ARG A 1 89 ? 0.852 2.299 14.311 1.00 97.94 89 ARG A N 1
ATOM 714 C CA . ARG A 1 89 ? 0.853 0.825 14.230 1.00 97.94 89 ARG A CA 1
ATOM 715 C C . ARG A 1 89 ? -0.337 0.227 14.982 1.00 97.94 89 ARG A C 1
ATOM 717 O O . ARG A 1 89 ? -1.072 -0.593 14.435 1.00 97.94 89 ARG A O 1
ATOM 724 N N . LYS A 1 90 ? -0.596 0.706 16.204 1.00 98.06 90 LYS A N 1
ATOM 725 C CA . LYS A 1 90 ? -1.767 0.316 16.999 1.00 98.06 90 LYS A CA 1
ATOM 726 C C . LYS A 1 90 ? -3.071 0.632 16.268 1.00 98.06 90 LYS A C 1
ATOM 728 O O . LYS A 1 90 ? -3.943 -0.229 16.196 1.00 98.06 90 LYS A O 1
ATOM 733 N N . PHE A 1 91 ? -3.207 1.830 15.703 1.00 98.06 91 PHE A N 1
ATOM 734 C CA . PHE A 1 91 ? -4.394 2.197 14.935 1.00 98.06 91 PHE A CA 1
ATOM 735 C C . PHE A 1 91 ? -4.603 1.260 13.736 1.00 98.06 91 PHE A C 1
ATOM 737 O O . PHE A 1 91 ? -5.683 0.693 13.599 1.00 98.06 91 PHE A O 1
ATOM 744 N N . ILE A 1 92 ? -3.562 1.020 12.930 1.00 98.06 92 ILE A N 1
ATOM 745 C CA . ILE A 1 92 ? -3.603 0.104 11.778 1.00 98.06 92 ILE A CA 1
ATOM 746 C C . ILE A 1 92 ? -4.052 -1.304 12.201 1.00 98.06 92 ILE A C 1
ATOM 748 O O . ILE A 1 92 ? -4.866 -1.920 11.511 1.00 98.06 92 ILE A O 1
ATOM 752 N N . ASN A 1 93 ? -3.564 -1.814 13.335 1.00 97.81 93 ASN A N 1
ATOM 753 C CA . ASN A 1 93 ? -3.895 -3.157 13.816 1.00 97.81 93 ASN A CA 1
ATOM 754 C C . ASN A 1 93 ? -5.358 -3.322 14.234 1.00 97.81 93 ASN A C 1
ATOM 756 O O . ASN A 1 93 ? -5.918 -4.394 14.011 1.00 97.81 93 ASN A O 1
ATOM 760 N N . PHE A 1 94 ? -5.950 -2.299 14.857 1.00 97.19 94 PHE A N 1
ATOM 761 C CA . PHE A 1 94 ? -7.262 -2.410 15.506 1.00 97.19 94 PHE A CA 1
ATOM 762 C C . PHE A 1 94 ? -8.406 -1.732 14.743 1.00 97.19 94 PHE A C 1
ATOM 764 O O . PHE A 1 94 ? -9.563 -2.063 14.988 1.00 97.19 94 PHE A O 1
ATOM 771 N N . GLU A 1 95 ? -8.119 -0.819 13.812 1.00 96.88 95 GLU A N 1
ATOM 772 C CA . GLU A 1 95 ? -9.122 -0.255 12.908 1.00 96.88 95 GLU A CA 1
ATOM 773 C C . GLU A 1 95 ? -9.126 -1.023 11.579 1.00 96.88 95 GLU A C 1
ATOM 775 O O . GLU A 1 95 ? -8.209 -0.919 10.760 1.00 96.88 95 GLU A O 1
ATOM 780 N N . PHE A 1 96 ? -10.170 -1.824 11.368 1.00 95.88 96 PHE A N 1
ATOM 781 C CA . PHE A 1 96 ? -10.228 -2.805 10.281 1.00 95.88 96 PHE A CA 1
ATOM 782 C C . PHE A 1 96 ? -10.866 -2.288 8.990 1.00 95.88 96 PHE A C 1
ATOM 784 O O . PHE A 1 96 ? -10.781 -2.973 7.970 1.00 95.88 96 PHE A O 1
ATOM 791 N N . SER A 1 97 ? -11.500 -1.110 9.006 1.00 97.44 97 SER A N 1
ATOM 792 C CA . SER A 1 97 ? -12.199 -0.587 7.822 1.00 97.44 97 SER A CA 1
ATOM 793 C C . SER A 1 97 ? -11.262 -0.233 6.663 1.00 97.44 97 SER A C 1
ATOM 795 O O . SER A 1 97 ? -11.686 -0.255 5.511 1.00 97.44 97 SER A O 1
ATOM 797 N N . ASN A 1 98 ? -9.991 0.063 6.940 1.00 98.38 98 ASN A N 1
ATOM 798 C CA . ASN A 1 98 ? -9.012 0.443 5.923 1.00 98.38 98 ASN A CA 1
ATOM 799 C C . ASN A 1 98 ? -8.115 -0.735 5.512 1.00 98.38 98 ASN A C 1
ATOM 801 O O . ASN A 1 98 ? -7.765 -1.598 6.325 1.00 98.38 98 ASN A O 1
ATOM 805 N N . GLN A 1 99 ? -7.708 -0.724 4.245 1.00 98.69 99 GLN A N 1
ATOM 806 C CA . GLN A 1 99 ? -6.644 -1.557 3.681 1.00 98.69 99 GLN A CA 1
ATOM 807 C C . GLN A 1 99 ? -5.369 -0.720 3.550 1.00 98.69 99 GLN A C 1
ATOM 809 O O . GLN A 1 99 ? -5.460 0.478 3.305 1.00 98.69 99 GLN A O 1
ATOM 814 N N . TYR A 1 100 ? -4.197 -1.332 3.706 1.00 98.69 100 TYR A N 1
ATOM 815 C CA . TYR A 1 100 ? -2.915 -0.642 3.782 1.00 98.69 100 TYR A CA 1
ATOM 816 C C . TYR A 1 100 ? -1.885 -1.244 2.828 1.00 98.69 100 TYR A C 1
ATOM 818 O O . TYR A 1 100 ? -1.717 -2.461 2.789 1.00 98.69 100 TYR A O 1
ATOM 826 N N . MET A 1 101 ? -1.145 -0.382 2.134 1.00 98.38 101 MET A N 1
ATOM 827 C CA . MET A 1 101 ? 0.115 -0.714 1.474 1.00 98.38 101 MET A CA 1
ATOM 828 C C . MET A 1 101 ? 1.217 0.171 2.061 1.00 98.38 101 MET A C 1
ATOM 830 O O . MET A 1 101 ? 1.194 1.390 1.917 1.00 98.38 101 MET A O 1
ATOM 834 N N . LEU A 1 102 ? 2.165 -0.430 2.771 1.00 97.88 102 LEU A N 1
ATOM 835 C CA . LEU A 1 102 ? 3.204 0.285 3.505 1.00 97.88 102 LEU A CA 1
ATOM 836 C C . LEU A 1 102 ? 4.551 0.019 2.845 1.00 97.88 102 LEU A C 1
ATOM 838 O O . LEU A 1 102 ? 4.957 -1.134 2.716 1.00 97.88 102 LEU A O 1
ATOM 842 N N . PHE A 1 103 ? 5.258 1.072 2.448 1.00 96.38 103 PHE A N 1
ATOM 843 C CA . PHE A 1 103 ? 6.645 0.948 2.003 1.00 96.38 103 PHE A CA 1
ATOM 844 C C . PHE A 1 103 ? 7.527 0.955 3.245 1.00 96.38 103 PHE A C 1
ATOM 846 O O . PHE A 1 103 ? 7.882 2.012 3.767 1.00 96.38 103 PHE A O 1
ATOM 853 N N . LEU A 1 104 ? 7.762 -0.246 3.768 1.00 92.69 104 LEU A N 1
ATOM 854 C CA . LEU A 1 104 ? 8.254 -0.495 5.116 1.00 92.69 104 LEU A CA 1
ATOM 855 C C . LEU A 1 104 ? 9.216 -1.682 5.106 1.00 92.69 104 LEU A C 1
ATOM 857 O O . LEU A 1 104 ? 8.929 -2.692 4.467 1.00 92.69 104 LEU A O 1
ATOM 861 N N . ARG A 1 105 ? 10.307 -1.585 5.866 1.00 85.81 105 ARG A N 1
ATOM 862 C CA . ARG A 1 105 ? 11.221 -2.699 6.150 1.00 85.81 105 ARG A CA 1
ATOM 863 C C . ARG A 1 105 ? 10.976 -3.298 7.530 1.00 85.81 105 ARG A C 1
ATOM 865 O O . ARG A 1 105 ? 10.975 -4.514 7.667 1.00 85.81 105 ARG A O 1
ATOM 872 N N . ASN A 1 106 ? 10.757 -2.466 8.551 1.00 87.56 106 ASN A N 1
ATOM 873 C CA . ASN A 1 106 ? 10.507 -2.934 9.912 1.00 87.56 106 ASN A CA 1
ATOM 874 C C . ASN A 1 106 ? 9.004 -3.066 10.215 1.00 87.56 106 ASN A C 1
ATOM 876 O O . ASN A 1 106 ? 8.312 -2.085 10.523 1.00 87.56 106 ASN A O 1
ATOM 880 N N . CYS A 1 107 ? 8.522 -4.308 10.217 1.00 89.94 107 CYS A N 1
ATOM 881 C CA . CYS A 1 107 ? 7.140 -4.663 10.520 1.00 89.94 107 CYS A CA 1
ATOM 882 C C . CYS A 1 107 ? 6.799 -4.771 12.017 1.00 89.94 107 CYS A C 1
ATOM 884 O O . CYS A 1 107 ? 5.639 -5.025 12.335 1.00 89.94 107 CYS A O 1
ATOM 886 N N . ASP A 1 108 ? 7.749 -4.574 12.937 1.00 93.31 108 ASP A N 1
ATOM 887 C CA . ASP A 1 108 ? 7.541 -4.780 14.375 1.00 93.31 108 ASP A CA 1
ATOM 888 C C . ASP A 1 108 ? 6.295 -4.054 14.893 1.00 93.31 108 ASP A C 1
ATOM 890 O O . ASP A 1 108 ? 6.071 -2.870 14.632 1.00 93.31 108 ASP A O 1
ATOM 894 N N . GLY A 1 109 ? 5.452 -4.771 15.634 1.00 94.31 109 GLY A N 1
ATOM 895 C CA . GLY A 1 109 ? 4.210 -4.222 16.175 1.00 94.31 109 GLY A CA 1
ATOM 896 C C . GLY A 1 109 ? 3.068 -4.069 15.164 1.00 94.31 109 GLY A C 1
ATOM 897 O O . GLY A 1 109 ? 2.051 -3.477 15.523 1.00 94.31 109 GLY A O 1
ATOM 898 N N . LEU A 1 110 ? 3.185 -4.594 13.938 1.00 97.38 110 LEU A N 1
ATOM 899 C CA . LEU A 1 110 ? 2.063 -4.770 13.008 1.00 97.38 110 LEU A CA 1
ATOM 900 C C . LEU A 1 110 ? 1.558 -6.220 13.019 1.00 97.38 110 LEU A C 1
ATOM 902 O O . LEU A 1 110 ? 2.339 -7.167 13.039 1.00 97.38 110 LEU A O 1
ATOM 906 N N . ASN A 1 111 ? 0.238 -6.390 12.959 1.00 96.25 111 ASN A N 1
ATOM 907 C CA . ASN A 1 111 ? -0.414 -7.696 12.870 1.00 96.25 111 ASN A CA 1
ATOM 908 C C . ASN A 1 111 ? -0.468 -8.151 11.404 1.00 96.25 111 ASN A C 1
ATOM 910 O O . ASN A 1 111 ? -1.468 -7.927 10.718 1.00 96.25 111 ASN A O 1
ATOM 914 N N . VAL A 1 112 ? 0.621 -8.757 10.934 1.00 96.12 112 VAL A N 1
ATOM 915 C CA . VAL A 1 112 ? 0.805 -9.225 9.550 1.00 96.12 112 VAL A CA 1
ATOM 916 C C . VAL A 1 112 ? 0.948 -10.746 9.477 1.00 96.12 112 VAL A C 1
ATOM 918 O O . VAL A 1 112 ? 1.179 -11.404 10.490 1.00 96.12 112 VAL A O 1
ATOM 921 N N . SER A 1 113 ? 0.785 -11.301 8.276 1.00 94.81 113 SER A N 1
ATOM 922 C CA . SER A 1 113 ? 1.048 -12.711 7.962 1.00 94.81 113 SER A CA 1
ATOM 923 C C . SER A 1 113 ? 2.153 -12.823 6.909 1.00 94.81 113 SER A C 1
ATOM 925 O O . SER A 1 113 ? 2.522 -11.819 6.304 1.00 94.81 113 SER A O 1
ATOM 927 N N . ASP A 1 114 ? 2.637 -14.032 6.626 1.00 92.50 114 ASP A N 1
ATOM 928 C CA . ASP A 1 114 ? 3.639 -14.269 5.572 1.00 92.50 114 ASP A CA 1
ATOM 929 C C . ASP A 1 114 ? 3.187 -13.724 4.203 1.00 92.50 114 ASP A C 1
ATOM 931 O O . ASP A 1 114 ? 3.992 -13.234 3.417 1.00 92.50 114 ASP A O 1
ATOM 935 N N . LYS A 1 115 ? 1.873 -13.702 3.939 1.00 94.81 115 LYS A N 1
ATOM 936 C CA . LYS A 1 115 ? 1.300 -13.176 2.688 1.00 94.81 115 LYS A CA 1
ATOM 937 C C . LYS A 1 115 ? 1.278 -11.652 2.611 1.00 94.81 115 LYS A C 1
ATOM 939 O O . LYS A 1 115 ? 1.014 -11.095 1.544 1.00 94.81 115 LYS A O 1
ATOM 944 N N . SER A 1 116 ? 1.532 -10.972 3.725 1.00 96.44 116 SER A N 1
ATOM 945 C CA . SER A 1 116 ? 1.602 -9.516 3.778 1.00 96.44 116 SER A CA 1
ATOM 946 C C . SER A 1 116 ? 2.887 -8.990 3.136 1.00 96.44 116 SER A C 1
ATOM 948 O O . SER A 1 116 ? 2.895 -7.854 2.670 1.00 96.44 116 SER A O 1
ATOM 950 N N . PHE A 1 117 ? 3.962 -9.783 3.100 1.00 96.31 117 PHE A N 1
ATOM 951 C CA . PHE A 1 117 ? 5.276 -9.356 2.619 1.00 96.31 117 PHE A CA 1
ATOM 952 C C . PHE A 1 117 ? 5.376 -9.501 1.105 1.00 96.31 117 PHE A C 1
ATOM 954 O O . PHE A 1 117 ? 5.216 -10.592 0.555 1.00 96.31 117 PHE A O 1
ATOM 961 N N . LYS A 1 118 ? 5.620 -8.382 0.420 1.00 96.38 118 LYS A N 1
ATOM 962 C CA . LYS A 1 118 ? 5.701 -8.323 -1.036 1.00 96.38 118 LYS A CA 1
ATOM 963 C C . LYS A 1 118 ? 6.894 -7.496 -1.507 1.00 96.38 118 LYS A C 1
ATOM 965 O O . LYS A 1 118 ? 7.348 -6.565 -0.846 1.00 96.38 118 LYS A O 1
ATOM 970 N N . VAL A 1 119 ? 7.334 -7.762 -2.728 1.00 96.25 119 VAL A N 1
ATOM 971 C CA . VAL A 1 119 ? 8.326 -6.970 -3.462 1.00 96.25 119 VAL A CA 1
ATOM 972 C C . VAL A 1 119 ? 7.796 -6.603 -4.845 1.00 96.25 119 VAL A C 1
ATOM 974 O O . VAL A 1 119 ? 7.058 -7.370 -5.464 1.00 96.25 119 VAL A O 1
ATOM 977 N N . LEU A 1 120 ? 8.177 -5.424 -5.348 1.00 96.62 120 LEU A N 1
ATOM 978 C CA . LEU A 1 120 ? 7.894 -5.046 -6.734 1.00 96.62 120 LEU A CA 1
ATOM 979 C C . LEU A 1 120 ? 8.811 -5.819 -7.682 1.00 96.62 120 LEU A C 1
ATOM 981 O O . LEU A 1 120 ? 10.033 -5.827 -7.511 1.00 96.62 120 LEU A O 1
ATOM 985 N N . LYS A 1 121 ? 8.223 -6.436 -8.704 1.00 96.56 121 LYS A N 1
ATOM 986 C CA . LYS A 1 121 ? 8.942 -7.209 -9.719 1.00 96.56 121 LYS A CA 1
ATOM 987 C C . LYS A 1 121 ? 8.570 -6.727 -11.104 1.00 96.56 121 LYS A C 1
ATOM 989 O O . LYS A 1 121 ? 7.395 -6.570 -11.407 1.00 96.56 121 LYS A O 1
ATOM 994 N N . LEU A 1 122 ? 9.586 -6.499 -11.931 1.00 95.62 122 LEU A N 1
ATOM 995 C CA . LEU A 1 122 ? 9.440 -6.166 -13.342 1.00 95.62 122 LEU A CA 1
ATOM 996 C C . LEU A 1 122 ? 9.779 -7.399 -14.183 1.00 95.62 122 LEU A C 1
ATOM 998 O O . LEU A 1 122 ? 10.893 -7.916 -14.101 1.00 95.62 122 LEU A O 1
ATOM 1002 N N . LYS A 1 123 ? 8.839 -7.829 -15.024 1.00 96.56 123 LYS A N 1
ATOM 1003 C CA . LYS A 1 123 ? 9.030 -8.894 -16.012 1.00 96.56 123 LYS A CA 1
ATOM 1004 C C . LYS A 1 123 ? 8.244 -8.567 -17.275 1.00 96.56 123 LYS A C 1
ATOM 1006 O O . LYS A 1 123 ? 7.048 -8.324 -17.190 1.00 96.56 123 LYS A O 1
ATOM 1011 N N . ASP A 1 124 ? 8.901 -8.557 -18.433 1.00 95.31 124 ASP A N 1
ATOM 1012 C CA . ASP A 1 124 ? 8.259 -8.320 -19.738 1.00 95.31 124 ASP A CA 1
ATOM 1013 C C . ASP A 1 124 ? 7.366 -7.058 -19.757 1.00 95.31 124 ASP A C 1
ATOM 1015 O O . ASP A 1 124 ? 6.215 -7.091 -20.185 1.00 95.31 124 ASP A O 1
ATOM 1019 N N . ASN A 1 125 ? 7.883 -5.937 -19.232 1.00 95.81 125 ASN A N 1
ATOM 1020 C CA . ASN A 1 125 ? 7.161 -4.665 -19.029 1.00 95.81 125 ASN A CA 1
ATOM 1021 C C . ASN A 1 125 ? 5.947 -4.725 -18.084 1.00 95.81 125 ASN A C 1
ATOM 1023 O O . ASN A 1 125 ? 5.230 -3.737 -17.936 1.00 95.81 125 ASN A O 1
ATOM 1027 N N . LYS A 1 126 ? 5.720 -5.844 -17.399 1.00 97.75 126 LYS A N 1
ATOM 1028 C CA . LYS A 1 126 ? 4.705 -5.979 -16.361 1.00 97.75 126 LYS A CA 1
ATOM 1029 C C . LYS A 1 126 ? 5.329 -5.798 -14.983 1.00 97.75 126 LYS A C 1
ATOM 1031 O O . LYS A 1 126 ? 6.328 -6.443 -14.671 1.00 97.75 126 LYS A O 1
ATOM 1036 N N . ILE A 1 127 ? 4.721 -4.945 -14.164 1.00 98.06 127 ILE A N 1
ATOM 1037 C CA . ILE A 1 127 ? 5.094 -4.731 -12.766 1.00 98.06 127 ILE A CA 1
ATOM 1038 C C . ILE A 1 127 ? 4.048 -5.385 -11.860 1.00 98.06 127 ILE A C 1
ATOM 1040 O O . ILE A 1 127 ? 2.857 -5.078 -11.946 1.00 98.06 127 ILE A O 1
ATOM 1044 N N . THR A 1 128 ? 4.490 -6.295 -10.996 1.00 97.94 128 THR A N 1
ATOM 1045 C CA . THR A 1 128 ? 3.652 -7.060 -10.058 1.00 97.94 128 THR A CA 1
ATOM 1046 C C . THR A 1 128 ? 4.150 -6.923 -8.623 1.00 97.94 128 THR A C 1
ATOM 1048 O O . THR A 1 128 ? 5.299 -6.549 -8.381 1.00 97.94 128 THR A O 1
ATOM 1051 N N . LEU A 1 129 ? 3.269 -7.238 -7.668 1.00 97.62 129 LEU A N 1
ATOM 1052 C CA . LEU A 1 129 ? 3.658 -7.576 -6.299 1.00 97.62 129 LEU A CA 1
ATOM 1053 C C . LEU A 1 129 ? 3.848 -9.091 -6.218 1.00 97.62 129 LEU A C 1
ATOM 1055 O O . LEU A 1 129 ?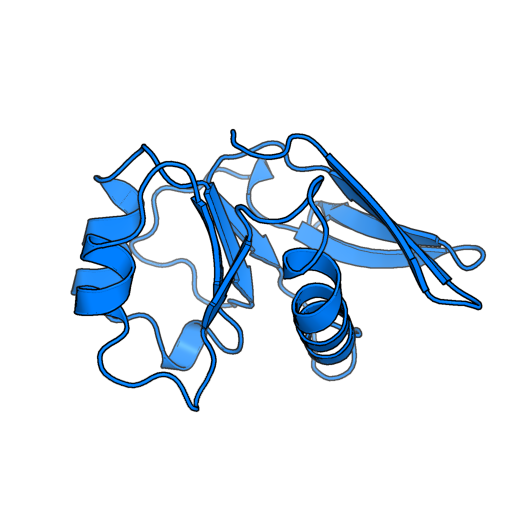 2.914 -9.842 -6.495 1.00 97.62 129 LEU A O 1
ATOM 1059 N N . GLU A 1 130 ? 5.042 -9.531 -5.842 1.00 95.88 130 GLU A N 1
ATOM 1060 C CA . GLU A 1 130 ? 5.364 -10.943 -5.601 1.00 95.88 130 GLU A CA 1
ATOM 1061 C C . GLU A 1 130 ? 5.736 -11.151 -4.136 1.00 95.88 130 GLU A C 1
ATOM 1063 O O . GLU A 1 130 ? 6.153 -10.201 -3.480 1.00 95.88 130 GLU A O 1
ATOM 1068 N N . GLU A 1 131 ? 5.558 -12.365 -3.617 1.00 93.00 131 GLU A N 1
ATOM 1069 C CA . GLU A 1 131 ? 5.970 -12.710 -2.250 1.00 93.00 131 GLU A CA 1
ATOM 1070 C C . GLU A 1 131 ? 7.480 -12.516 -2.070 1.00 93.00 131 GLU A C 1
ATOM 1072 O O . GLU A 1 131 ? 8.275 -12.793 -2.974 1.00 93.00 131 GLU A O 1
ATOM 1077 N N . GLU A 1 132 ? 7.863 -11.989 -0.910 1.00 82.81 132 GLU A N 1
ATOM 1078 C CA . GLU A 1 132 ? 9.264 -11.907 -0.502 1.00 82.81 132 GLU A CA 1
ATOM 1079 C C . GLU A 1 132 ? 9.726 -13.312 -0.069 1.00 82.81 132 GLU A C 1
ATOM 1081 O O . GLU A 1 132 ? 9.084 -13.932 0.777 1.00 82.81 132 GLU A O 1
ATOM 1086 N N . VAL A 1 133 ? 10.779 -13.836 -0.713 1.00 74.69 133 VAL A N 1
ATOM 1087 C CA . VAL A 1 133 ? 11.330 -15.194 -0.497 1.00 74.69 133 VAL A CA 1
ATOM 1088 C C . VAL A 1 133 ? 12.595 -15.127 0.340 1.00 74.69 133 VAL A C 1
ATOM 1090 O O . VAL A 1 133 ? 13.437 -14.254 0.023 1.00 74.69 133 VAL A O 1
#

pLDDT: mean 95.43, std 4.0, range [74.69, 98.75]

Radius of gyration: 13.89 Å; chains: 1; bounding box: 30×32×39 Å